Protein AF-A0A6M0V772-F1 (afdb_monomer_lite)

Secondary structure (DSSP, 8-state):
---HHHHHHHHHHHHHHHHHHHHHHHHHHHTT--S-HHHHHHHS-PPPP--SSEEEEEETTEEEEEEHHHHHHS-HHHHHHHHHHTT--

Radius of gyration: 16.15 Å; chains: 1; bounding box: 40×21×48 Å

pLDDT: mean 89.36, std 7.23, range [51.28, 95.81]

Organism: Clostridium botulinum (NCBI:txid1491)

Sequence (89 aa):
MKNWDKEIEKAKEEVIEAKKLNWLLEYRSKNNIEGTIDHVKTIVKVPDFEVKAWFISKWNTGFIVCDLEELMKRPKRERDKVLRLGGIS

Foldseek 3Di:
DPPVVVVQVVVVVVQQVVVQQVVLVVVCVVVVPDDDSVVSVVVDDRDRDDQPDWDWADDPPGIDIDRPVVLVVDDPVSSVVNCVVRVND

Structure (mmCIF, N/CA/C/O backbone):
data_AF-A0A6M0V772-F1
#
_entry.id   AF-A0A6M0V772-F1
#
loop_
_atom_site.group_PDB
_atom_site.id
_atom_site.type_symbol
_atom_site.label_atom_id
_atom_site.label_alt_id
_atom_site.label_comp_id
_atom_site.label_asym_id
_atom_site.label_entity_id
_atom_site.label_seq_id
_atom_site.pdbx_PDB_ins_code
_atom_site.Cartn_x
_atom_site.Cartn_y
_atom_site.Cartn_z
_atom_site.occupancy
_atom_site.B_iso_or_equiv
_atom_site.auth_seq_id
_atom_site.auth_comp_id
_atom_site.auth_asym_id
_atom_site.auth_atom_id
_atom_site.pdbx_PDB_model_num
ATOM 1 N N . MET A 1 1 ? -1.079 -7.143 26.861 1.00 51.28 1 MET A N 1
ATOM 2 C CA . MET A 1 1 ? -1.674 -6.117 25.976 1.00 51.28 1 MET A CA 1
ATOM 3 C C . MET A 1 1 ? -0.926 -6.201 24.648 1.00 51.28 1 MET A C 1
ATOM 5 O O . MET A 1 1 ? 0.291 -6.068 24.675 1.00 51.28 1 MET A O 1
ATOM 9 N N . LYS A 1 2 ? -1.578 -6.576 23.535 1.00 63.31 2 LYS A N 1
ATOM 10 C CA . LYS A 1 2 ? -0.897 -6.661 22.226 1.00 63.31 2 LYS A CA 1
ATOM 11 C C . LYS A 1 2 ? -0.399 -5.267 21.836 1.00 63.31 2 LYS A C 1
ATOM 13 O O . LYS A 1 2 ? -1.154 -4.305 21.963 1.00 63.31 2 LYS A O 1
ATOM 18 N N . ASN A 1 3 ? 0.856 -5.153 21.408 1.00 78.88 3 ASN A N 1
ATOM 19 C CA . ASN A 1 3 ? 1.442 -3.870 21.027 1.00 78.88 3 ASN A CA 1
ATOM 20 C C . ASN A 1 3 ? 1.107 -3.554 19.563 1.00 78.88 3 ASN A C 1
ATOM 22 O O . ASN A 1 3 ? 1.956 -3.645 18.678 1.00 78.88 3 ASN A O 1
ATOM 26 N N . TRP A 1 4 ? -0.163 -3.226 19.322 1.00 83.69 4 TRP A N 1
ATOM 27 C CA . TRP A 1 4 ? -0.693 -2.967 17.984 1.00 83.69 4 TRP A CA 1
ATOM 28 C C . TRP A 1 4 ? -0.036 -1.777 17.286 1.00 83.69 4 TRP A C 1
ATOM 30 O O . TRP A 1 4 ? -0.073 -1.709 16.067 1.00 83.69 4 TRP A O 1
ATOM 40 N N . ASP A 1 5 ? 0.560 -0.840 18.022 1.00 86.50 5 ASP A N 1
ATOM 41 C CA . ASP A 1 5 ? 1.169 0.346 17.416 1.00 86.50 5 ASP A CA 1
ATOM 42 C C . ASP A 1 5 ? 2.401 -0.021 16.582 1.00 86.50 5 ASP A C 1
ATOM 44 O O . ASP A 1 5 ? 2.524 0.432 15.449 1.00 86.50 5 ASP A O 1
ATOM 48 N N . LYS A 1 6 ? 3.250 -0.937 17.071 1.00 90.50 6 LYS A N 1
ATOM 49 C CA . LYS A 1 6 ? 4.380 -1.457 16.279 1.00 90.50 6 LYS A CA 1
ATOM 50 C C . LYS A 1 6 ? 3.919 -2.222 15.040 1.00 90.50 6 LYS A C 1
ATOM 52 O O . LYS A 1 6 ? 4.521 -2.097 13.980 1.00 90.50 6 LYS A O 1
ATOM 57 N N . GLU A 1 7 ? 2.865 -3.021 15.178 1.00 91.44 7 GLU A N 1
ATOM 58 C CA . GLU A 1 7 ? 2.323 -3.797 14.060 1.00 91.44 7 GLU A CA 1
ATOM 59 C C . GLU A 1 7 ? 1.681 -2.895 12.998 1.00 91.44 7 GLU A C 1
ATOM 61 O O . GLU A 1 7 ? 1.796 -3.171 11.808 1.00 91.44 7 GLU A O 1
ATOM 66 N N . ILE A 1 8 ? 1.064 -1.787 13.410 1.00 93.06 8 ILE A N 1
ATOM 67 C CA . ILE A 1 8 ? 0.473 -0.800 12.503 1.00 93.06 8 ILE A CA 1
ATOM 68 C C . ILE A 1 8 ? 1.537 -0.013 11.752 1.00 93.06 8 ILE A C 1
ATOM 70 O O . ILE A 1 8 ? 1.374 0.190 10.553 1.00 93.06 8 ILE A O 1
ATOM 74 N N . GLU A 1 9 ? 2.617 0.407 12.412 1.00 93.56 9 GLU A N 1
ATOM 75 C CA . GLU A 1 9 ? 3.724 1.069 11.710 1.00 93.56 9 GLU A CA 1
ATOM 76 C C . GLU A 1 9 ? 4.357 0.130 10.677 1.00 93.56 9 GLU A C 1
ATOM 78 O O . GLU A 1 9 ? 4.501 0.509 9.517 1.00 93.56 9 GLU A O 1
ATOM 83 N N . LYS A 1 10 ? 4.587 -1.139 11.038 1.00 94.38 10 LYS A N 1
ATOM 84 C CA . LYS A 1 10 ? 5.042 -2.154 10.078 1.00 94.38 10 LYS A CA 1
ATOM 85 C C . LYS A 1 10 ? 4.060 -2.326 8.913 1.00 94.38 10 LYS A C 1
ATOM 87 O O . LYS A 1 10 ? 4.469 -2.389 7.760 1.00 94.38 10 LYS A O 1
ATOM 92 N N . ALA A 1 11 ? 2.756 -2.353 9.187 1.00 93.75 11 ALA A N 1
ATOM 93 C CA . ALA A 1 11 ? 1.744 -2.462 8.138 1.00 93.75 11 ALA A CA 1
ATOM 94 C C . ALA A 1 11 ? 1.716 -1.234 7.207 1.00 93.75 11 ALA A C 1
ATOM 96 O O . ALA A 1 11 ? 1.465 -1.378 6.011 1.00 93.75 11 ALA A O 1
ATOM 97 N N . LYS A 1 12 ? 1.996 -0.024 7.712 1.00 94.81 12 LYS A N 1
ATOM 98 C CA . LYS A 1 12 ? 2.148 1.172 6.863 1.00 94.81 12 LYS A CA 1
ATOM 99 C C . LYS A 1 12 ? 3.351 1.046 5.930 1.00 94.81 12 LYS A C 1
ATOM 101 O O . LYS A 1 12 ? 3.228 1.368 4.748 1.00 94.81 12 LYS A O 1
ATOM 106 N N . GLU A 1 13 ? 4.483 0.563 6.442 1.00 94.44 13 GLU A N 1
ATOM 107 C CA . GLU A 1 13 ? 5.679 0.296 5.632 1.00 94.44 13 GLU A CA 1
ATOM 108 C C . GLU A 1 13 ? 5.372 -0.723 4.527 1.00 94.44 13 GLU A C 1
ATOM 110 O O . GLU A 1 13 ? 5.648 -0.456 3.358 1.00 94.44 13 GLU A O 1
ATOM 115 N N . GLU A 1 14 ? 4.687 -1.821 4.863 1.00 94.25 14 GLU A N 1
ATOM 116 C CA . GLU A 1 14 ? 4.264 -2.846 3.897 1.00 94.25 14 GLU A CA 1
ATOM 117 C C . GLU A 1 14 ? 3.343 -2.274 2.800 1.00 94.25 14 GLU A C 1
ATOM 119 O O . GLU A 1 14 ? 3.485 -2.619 1.624 1.00 94.25 14 GLU A O 1
ATOM 124 N N . VAL A 1 15 ? 2.432 -1.350 3.136 1.00 94.25 15 VAL A N 1
ATOM 125 C CA . VAL A 1 15 ? 1.590 -0.659 2.139 1.00 94.25 15 VAL A CA 1
ATOM 126 C C . VAL A 1 15 ? 2.435 0.198 1.188 1.00 94.25 15 VAL A C 1
ATOM 128 O O . VAL A 1 15 ? 2.189 0.210 -0.022 1.00 94.25 15 VAL A O 1
ATOM 131 N N . ILE A 1 16 ? 3.443 0.906 1.703 1.00 94.19 16 ILE A N 1
ATOM 132 C CA . ILE A 1 16 ? 4.353 1.720 0.883 1.00 94.19 16 ILE A CA 1
ATOM 133 C C . ILE A 1 16 ? 5.212 0.827 -0.021 1.00 94.19 16 ILE A C 1
ATOM 135 O O . ILE A 1 16 ? 5.384 1.126 -1.206 1.00 94.19 16 ILE A O 1
ATOM 139 N N . GLU A 1 17 ? 5.728 -0.286 0.498 1.00 93.00 17 GLU A N 1
ATOM 140 C CA . GLU A 1 17 ? 6.485 -1.266 -0.285 1.00 93.00 17 GLU A CA 1
ATOM 141 C C . GLU A 1 17 ? 5.634 -1.893 -1.393 1.00 93.00 17 GLU A C 1
ATOM 143 O O . GLU A 1 17 ? 6.091 -1.998 -2.535 1.00 93.00 17 GLU A O 1
ATOM 148 N N . ALA A 1 18 ? 4.374 -2.226 -1.102 1.00 92.81 18 ALA A N 1
ATOM 149 C CA . ALA A 1 18 ? 3.438 -2.737 -2.098 1.00 92.81 18 ALA A CA 1
ATOM 150 C C . ALA A 1 18 ? 3.177 -1.716 -3.218 1.00 92.81 18 ALA A C 1
ATOM 152 O O . ALA A 1 18 ? 3.166 -2.086 -4.394 1.00 92.81 18 ALA A O 1
ATOM 153 N N . LYS A 1 19 ? 3.039 -0.424 -2.886 1.00 93.00 19 LYS A N 1
ATOM 154 C CA . LYS 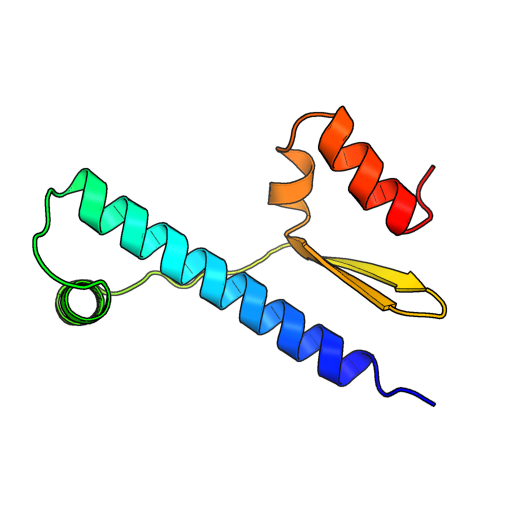A 1 19 ? 2.917 0.659 -3.882 1.00 93.00 19 LYS A CA 1
ATOM 155 C C . LYS A 1 19 ? 4.161 0.766 -4.767 1.00 93.00 19 LYS A C 1
ATOM 157 O O . LYS A 1 19 ? 4.031 0.828 -5.990 1.00 93.00 19 LYS A O 1
ATOM 162 N N . LYS A 1 20 ? 5.358 0.721 -4.170 1.00 93.38 20 LYS A N 1
ATOM 163 C CA . LYS A 1 20 ? 6.640 0.718 -4.902 1.00 93.38 20 LYS A CA 1
ATOM 164 C C . LYS A 1 20 ? 6.739 -0.471 -5.856 1.00 93.38 20 LYS A C 1
ATOM 166 O O . LYS A 1 20 ? 7.109 -0.305 -7.018 1.00 93.38 20 LYS A O 1
ATOM 171 N N . LEU A 1 21 ? 6.379 -1.661 -5.378 1.00 93.81 21 LEU A N 1
ATOM 172 C CA . LEU A 1 21 ? 6.376 -2.879 -6.182 1.00 93.81 21 LEU A CA 1
ATOM 173 C C . LEU A 1 21 ? 5.377 -2.788 -7.341 1.00 93.81 21 LEU A C 1
ATOM 175 O O . LEU A 1 21 ? 5.731 -3.111 -8.474 1.00 93.81 21 LEU A O 1
ATOM 179 N N . ASN A 1 22 ? 4.156 -2.317 -7.078 1.00 93.25 22 ASN A N 1
ATOM 180 C CA . ASN A 1 22 ? 3.140 -2.162 -8.114 1.00 93.25 22 ASN A CA 1
ATOM 181 C C . ASN A 1 22 ? 3.587 -1.167 -9.194 1.00 93.25 22 ASN A C 1
ATOM 183 O O . ASN A 1 22 ? 3.459 -1.442 -10.384 1.00 93.25 22 ASN A O 1
ATOM 187 N N . TRP A 1 23 ? 4.201 -0.052 -8.795 1.00 94.50 23 TRP A N 1
ATOM 188 C CA . TRP A 1 23 ? 4.761 0.906 -9.744 1.00 94.50 23 TRP A CA 1
ATOM 189 C C . TRP A 1 23 ? 5.875 0.304 -10.605 1.00 94.50 23 TRP A C 1
ATOM 191 O O . TRP A 1 23 ? 5.890 0.523 -11.812 1.00 94.50 23 TRP A O 1
ATOM 201 N N . LEU A 1 24 ? 6.775 -0.496 -10.022 1.00 93.94 24 LEU A N 1
ATOM 202 C CA . LEU A 1 24 ? 7.820 -1.202 -10.775 1.00 93.94 24 LEU A CA 1
ATOM 203 C C . LEU A 1 24 ? 7.230 -2.193 -11.786 1.00 93.94 24 LEU A C 1
ATOM 205 O O . LEU A 1 24 ? 7.712 -2.273 -12.916 1.00 93.94 24 LEU A 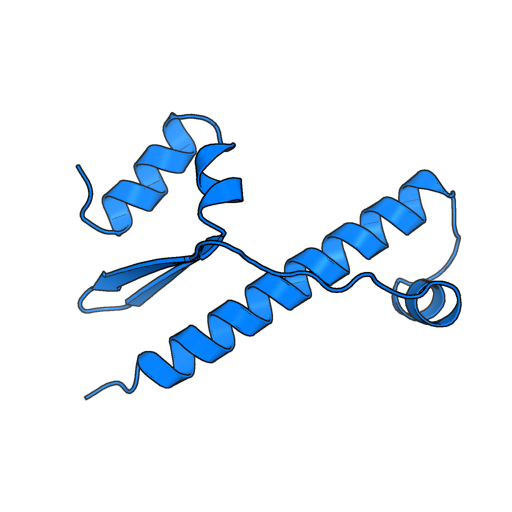O 1
ATOM 209 N N . LEU A 1 25 ? 6.186 -2.929 -11.396 1.00 93.62 25 LEU A N 1
ATOM 210 C CA . LEU A 1 25 ? 5.469 -3.853 -12.280 1.00 93.62 25 LEU A CA 1
ATOM 211 C C . LEU A 1 25 ? 4.821 -3.107 -13.450 1.00 93.62 25 LEU A C 1
ATOM 213 O O . LEU A 1 25 ? 4.984 -3.506 -14.605 1.00 93.62 25 LEU A O 1
ATOM 217 N N . GLU A 1 26 ? 4.147 -1.994 -13.166 1.00 93.81 26 GLU A N 1
ATOM 218 C CA . GLU A 1 26 ? 3.560 -1.141 -14.197 1.00 93.81 26 GLU A CA 1
ATOM 219 C C . GLU A 1 26 ? 4.617 -0.527 -15.113 1.00 93.81 26 GLU A C 1
ATOM 221 O O . GLU A 1 26 ? 4.439 -0.523 -16.329 1.00 93.81 26 GLU A O 1
ATOM 226 N N . TYR A 1 27 ? 5.717 -0.020 -14.554 1.00 93.75 27 TYR A N 1
ATOM 227 C CA . TYR A 1 27 ? 6.808 0.573 -15.321 1.00 93.75 27 TYR A CA 1
ATOM 228 C C . TYR A 1 27 ? 7.436 -0.458 -16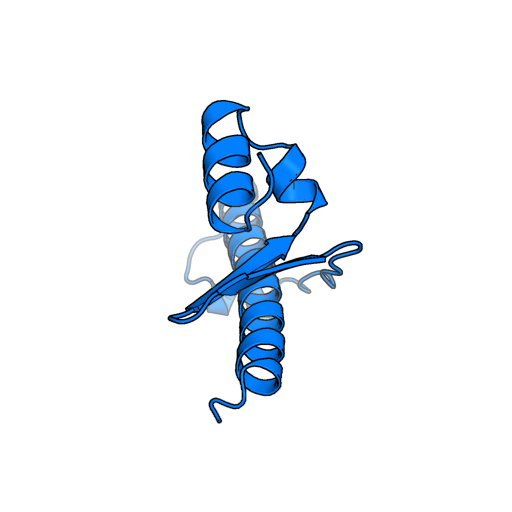.258 1.00 93.75 27 TYR A C 1
ATOM 230 O O . TYR A 1 27 ? 7.586 -0.195 -17.452 1.00 93.75 27 TYR A O 1
ATOM 238 N N . ARG A 1 28 ? 7.730 -1.657 -15.743 1.00 93.62 28 ARG A N 1
ATOM 239 C CA . ARG A 1 28 ? 8.238 -2.781 -16.534 1.00 93.62 28 ARG A CA 1
ATOM 240 C C . ARG A 1 28 ? 7.300 -3.115 -17.690 1.00 93.62 28 ARG A C 1
ATOM 242 O O . ARG A 1 28 ? 7.754 -3.226 -18.825 1.00 93.62 28 ARG A O 1
ATOM 249 N N . SER A 1 29 ? 6.005 -3.252 -17.401 1.00 93.38 29 SER A N 1
ATOM 250 C CA . SER A 1 29 ? 4.999 -3.604 -18.404 1.00 93.38 29 SER A CA 1
ATOM 251 C C . SER A 1 29 ? 4.819 -2.512 -19.457 1.00 93.38 29 SER A C 1
ATOM 253 O O . SER A 1 29 ? 4.711 -2.827 -20.635 1.00 93.38 29 SER A O 1
ATOM 255 N N . LYS A 1 30 ? 4.789 -1.235 -19.057 1.00 94.56 30 LYS A N 1
ATOM 256 C CA . LYS A 1 30 ? 4.596 -0.099 -19.974 1.00 94.56 30 LYS A CA 1
ATOM 257 C C . LYS A 1 30 ? 5.798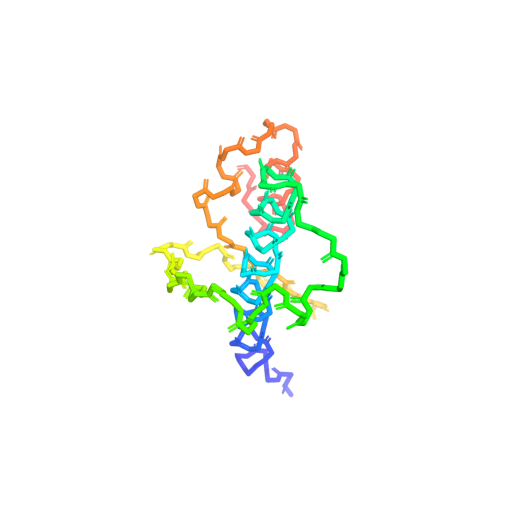 0.124 -20.893 1.00 94.56 30 LYS A C 1
ATOM 259 O O . LYS A 1 30 ? 5.616 0.581 -22.015 1.00 94.56 30 LYS A O 1
ATOM 264 N N . ASN A 1 31 ? 7.004 -0.203 -20.427 1.00 93.00 31 ASN A N 1
ATOM 265 C CA . ASN A 1 31 ? 8.248 -0.019 -21.179 1.00 93.00 31 ASN A CA 1
ATOM 266 C C . ASN A 1 31 ? 8.768 -1.315 -21.828 1.00 93.00 31 ASN A C 1
ATOM 268 O O . ASN A 1 31 ? 9.862 -1.307 -22.381 1.00 93.00 31 ASN A O 1
ATOM 272 N N . ASN A 1 32 ? 8.007 -2.417 -21.765 1.00 91.94 32 ASN A N 1
ATOM 273 C CA . ASN A 1 32 ? 8.387 -3.732 -22.300 1.00 91.94 32 ASN A CA 1
ATOM 274 C C . ASN A 1 32 ? 9.781 -4.204 -21.845 1.00 91.94 32 ASN A C 1
ATOM 276 O O . ASN A 1 32 ? 10.556 -4.747 -22.628 1.00 91.94 32 ASN A O 1
ATOM 280 N N . ILE A 1 33 ? 10.111 -3.983 -20.570 1.00 90.25 33 ILE A N 1
ATOM 281 C CA . ILE A 1 33 ? 11.416 -4.355 -20.018 1.00 90.25 33 ILE A CA 1
ATOM 282 C C . ILE A 1 33 ? 11.422 -5.852 -19.682 1.00 90.25 33 ILE A C 1
ATOM 284 O O . ILE A 1 33 ? 10.629 -6.342 -18.865 1.00 90.25 33 ILE A O 1
ATOM 288 N N . GLU A 1 34 ? 12.340 -6.586 -20.302 1.00 87.69 34 GLU A N 1
ATOM 289 C CA . GLU A 1 34 ? 12.580 -7.999 -20.017 1.00 87.69 34 GLU A CA 1
ATOM 290 C C . GLU A 1 34 ? 13.330 -8.197 -18.685 1.00 87.69 34 GLU A C 1
ATOM 292 O O . GLU A 1 34 ? 14.000 -7.299 -18.178 1.00 87.69 34 GLU A O 1
ATOM 297 N N . GLY A 1 35 ? 13.210 -9.387 -18.088 1.00 87.06 35 GLY A N 1
ATOM 298 C CA . GLY A 1 35 ? 13.881 -9.726 -16.826 1.00 87.06 35 GLY A CA 1
ATOM 299 C C . GLY A 1 35 ? 13.038 -9.533 -15.558 1.00 87.06 35 GLY A C 1
ATOM 300 O O . GLY A 1 35 ? 11.814 -9.396 -15.604 1.00 87.06 35 GLY A O 1
ATOM 301 N N . THR A 1 36 ? 13.689 -9.615 -14.395 1.00 91.88 36 THR A N 1
ATOM 302 C CA . THR A 1 36 ? 13.035 -9.587 -13.074 1.00 91.88 36 THR A CA 1
ATOM 303 C C . THR A 1 36 ? 12.795 -8.161 -12.581 1.00 91.88 36 THR A C 1
ATOM 305 O O . THR A 1 36 ? 13.407 -7.207 -13.052 1.00 91.88 36 THR A O 1
ATOM 308 N N . ILE A 1 37 ? 11.932 -7.994 -11.574 1.00 89.12 37 ILE A N 1
ATOM 309 C CA . ILE A 1 37 ? 11.722 -6.683 -10.936 1.00 89.12 37 ILE A CA 1
ATOM 310 C C . ILE A 1 37 ? 13.003 -6.148 -10.293 1.00 89.12 37 ILE A C 1
ATOM 312 O O . ILE A 1 37 ? 13.221 -4.939 -10.291 1.00 89.12 37 ILE A O 1
ATOM 316 N N . ASP A 1 38 ? 13.881 -7.023 -9.806 1.00 88.56 38 ASP A N 1
ATOM 317 C CA . ASP A 1 38 ? 15.165 -6.594 -9.256 1.00 88.56 38 ASP A CA 1
ATOM 318 C C . ASP A 1 38 ? 16.095 -6.027 -10.330 1.00 88.56 38 ASP A C 1
ATOM 320 O O . ASP A 1 38 ? 16.784 -5.050 -10.058 1.00 88.56 38 ASP A O 1
ATOM 324 N N . HIS A 1 39 ? 16.042 -6.538 -11.566 1.00 88.44 39 HIS A N 1
ATOM 325 C CA . HIS A 1 39 ? 16.710 -5.890 -12.697 1.00 88.44 39 HIS A CA 1
ATOM 326 C C . HIS A 1 39 ? 16.116 -4.503 -12.980 1.00 88.44 39 HIS A C 1
ATOM 328 O O . HIS A 1 39 ? 16.848 -3.542 -13.178 1.00 88.44 39 HIS A O 1
ATOM 334 N N . VAL A 1 40 ? 14.789 -4.359 -12.921 1.00 88.69 40 VAL A N 1
ATOM 335 C CA . VAL A 1 40 ? 14.137 -3.053 -13.124 1.00 88.69 40 VAL A CA 1
ATOM 336 C C . VAL A 1 40 ? 14.583 -2.036 -12.062 1.00 88.69 40 VAL A C 1
ATOM 338 O O . VAL A 1 40 ? 14.846 -0.882 -12.389 1.00 88.69 40 VAL A O 1
ATOM 341 N N . LYS A 1 41 ? 14.754 -2.452 -10.800 1.00 88.50 41 LYS A N 1
ATOM 342 C CA . LYS A 1 41 ? 15.238 -1.572 -9.717 1.00 88.50 41 LYS A CA 1
ATOM 343 C C . LYS A 1 41 ? 16.649 -1.021 -9.946 1.00 88.50 41 LYS A C 1
ATOM 345 O O . LYS A 1 41 ? 16.963 0.025 -9.387 1.00 88.50 41 LYS A O 1
ATOM 350 N N . THR A 1 42 ? 17.506 -1.702 -10.713 1.00 89.19 42 THR A N 1
ATOM 351 C CA . THR A 1 42 ? 18.867 -1.201 -10.978 1.00 89.19 42 THR A CA 1
ATOM 352 C C . THR A 1 42 ? 18.906 -0.155 -12.086 1.00 89.19 42 THR A C 1
ATOM 354 O O . THR A 1 42 ? 19.834 0.648 -12.127 1.00 89.19 42 THR A O 1
ATOM 357 N N . ILE A 1 43 ? 17.905 -0.143 -12.970 1.00 90.31 43 ILE A N 1
ATOM 358 C CA . ILE A 1 43 ? 17.854 0.742 -14.142 1.00 90.31 43 ILE A CA 1
ATOM 359 C C . ILE A 1 43 ? 16.961 1.970 -13.941 1.00 90.31 43 ILE A C 1
ATOM 361 O O . ILE A 1 43 ? 17.126 2.957 -14.655 1.00 90.31 43 ILE A O 1
ATOM 365 N N . VAL A 1 44 ? 16.029 1.943 -12.981 1.00 91.62 44 VAL A N 1
ATOM 366 C CA . VAL A 1 44 ? 15.133 3.072 -12.704 1.00 91.62 44 VAL A CA 1
ATOM 367 C C . VAL A 1 44 ? 15.141 3.453 -11.231 1.00 91.62 44 VAL A C 1
ATOM 369 O O . VAL A 1 44 ? 15.085 2.609 -10.337 1.00 91.62 44 VAL A O 1
ATOM 372 N N . LYS A 1 45 ? 15.149 4.762 -10.968 1.00 90.69 45 LYS A N 1
ATOM 373 C CA . LYS A 1 45 ? 14.936 5.287 -9.622 1.00 90.69 45 LYS A CA 1
ATOM 374 C C . LYS A 1 45 ? 13.446 5.222 -9.291 1.00 90.69 45 LYS A C 1
ATOM 376 O O . LYS A 1 45 ? 12.643 5.922 -9.906 1.00 90.69 45 LYS A O 1
ATOM 381 N N . VAL A 1 46 ? 13.090 4.386 -8.318 1.00 90.31 46 VAL A N 1
ATOM 382 C CA . VAL A 1 46 ? 11.717 4.296 -7.803 1.00 90.31 46 VAL A CA 1
ATOM 383 C C . VAL A 1 46 ? 11.347 5.635 -7.153 1.00 90.31 46 VAL A C 1
ATOM 385 O O . VAL A 1 46 ? 12.146 6.150 -6.367 1.00 90.31 46 VAL A O 1
ATOM 388 N N . PRO A 1 47 ? 10.180 6.220 -7.470 1.00 90.44 47 PRO A N 1
ATOM 389 C CA . PRO A 1 47 ? 9.740 7.449 -6.829 1.00 90.44 47 PRO A CA 1
ATOM 390 C C . PRO A 1 47 ? 9.444 7.220 -5.345 1.00 90.44 47 PRO A C 1
ATOM 392 O O . PRO A 1 47 ? 9.109 6.111 -4.917 1.00 90.44 47 PRO A O 1
ATOM 395 N N . ASP A 1 48 ? 9.541 8.288 -4.560 1.00 88.75 48 ASP A N 1
ATOM 396 C CA . ASP A 1 48 ? 9.109 8.256 -3.169 1.00 88.75 48 ASP A CA 1
ATOM 397 C C . ASP A 1 48 ? 7.580 8.246 -3.113 1.00 88.75 48 ASP A C 1
ATOM 399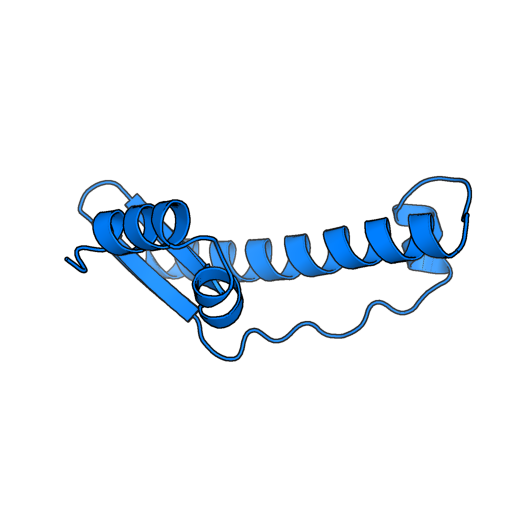 O O . ASP A 1 48 ? 6.904 9.098 -3.693 1.00 88.75 48 ASP A O 1
ATOM 403 N N . PHE A 1 49 ? 7.034 7.239 -2.435 1.00 88.50 49 PHE A N 1
ATOM 404 C CA . PHE A 1 49 ? 5.601 7.107 -2.208 1.00 88.50 49 PHE A CA 1
ATOM 405 C C . PHE A 1 49 ? 5.277 7.618 -0.817 1.00 88.50 49 PHE A C 1
ATOM 407 O O . PHE A 1 49 ? 5.727 7.049 0.176 1.00 88.50 49 PHE A O 1
ATOM 414 N N . GLU A 1 50 ? 4.455 8.657 -0.763 1.00 88.69 50 GLU A N 1
ATOM 415 C CA . GLU A 1 50 ? 3.910 9.193 0.474 1.00 88.69 50 GLU A CA 1
ATOM 416 C C . GLU A 1 50 ? 2.401 8.954 0.510 1.00 88.69 50 GLU A C 1
ATOM 418 O O . GLU A 1 50 ? 1.684 9.215 -0.459 1.00 88.69 50 GLU A O 1
ATOM 423 N N . VAL A 1 51 ? 1.915 8.448 1.641 1.00 89.62 51 VAL A N 1
ATOM 424 C CA . VAL A 1 51 ? 0.484 8.314 1.908 1.00 89.62 51 VAL A CA 1
ATOM 425 C C . VAL A 1 51 ? 0.056 9.510 2.744 1.00 89.62 51 VAL A C 1
ATOM 427 O O . VAL A 1 51 ? 0.399 9.610 3.920 1.00 89.62 51 VAL A O 1
ATOM 430 N N . LYS A 1 52 ? -0.706 10.415 2.126 1.00 88.81 52 LYS A N 1
ATOM 431 C CA . LYS A 1 52 ? -1.150 11.671 2.752 1.00 88.81 52 LYS A CA 1
ATOM 432 C C . LYS A 1 52 ? -2.140 11.453 3.890 1.00 88.81 52 LYS A C 1
ATOM 434 O O . LYS A 1 52 ? -2.159 12.215 4.851 1.00 88.81 52 LYS A O 1
ATOM 439 N N . ALA A 1 53 ? -2.983 10.430 3.767 1.00 92.75 53 ALA A N 1
ATOM 440 C CA . ALA A 1 53 ? -4.006 10.111 4.747 1.00 92.75 53 ALA A CA 1
ATOM 441 C C . ALA A 1 53 ? -4.123 8.598 4.928 1.00 92.75 53 ALA A C 1
ATOM 443 O O . ALA A 1 53 ? -4.334 7.850 3.973 1.00 92.75 53 ALA A O 1
ATOM 444 N N . TRP A 1 54 ? -4.022 8.156 6.178 1.00 93.81 54 TRP A N 1
ATOM 445 C CA . TRP A 1 54 ? -4.163 6.755 6.553 1.00 93.81 54 TRP A CA 1
ATOM 446 C C . TRP A 1 54 ? -5.558 6.489 7.104 1.00 93.81 54 TRP A C 1
ATOM 448 O O . TRP A 1 54 ? -6.023 7.193 7.999 1.00 93.81 54 TRP A O 1
ATOM 458 N N . PHE A 1 55 ? -6.196 5.427 6.621 1.00 92.75 55 PHE A N 1
ATOM 459 C CA . PHE A 1 55 ? -7.322 4.816 7.310 1.00 92.75 55 PHE A CA 1
ATOM 460 C C . PHE A 1 55 ? -6.794 3.706 8.211 1.00 92.75 55 PHE A C 1
ATOM 462 O O . PHE A 1 55 ? -6.213 2.733 7.727 1.00 92.75 55 PHE A O 1
ATOM 469 N N . ILE A 1 56 ? -6.987 3.868 9.518 1.00 92.25 56 ILE A N 1
ATOM 470 C CA . ILE A 1 56 ? -6.581 2.893 10.524 1.00 92.25 56 ILE A CA 1
ATOM 471 C C . ILE A 1 56 ? -7.791 2.600 11.392 1.00 92.25 56 ILE A C 1
ATOM 473 O O . ILE A 1 56 ? -8.344 3.510 12.006 1.00 92.25 56 ILE A O 1
ATOM 477 N N . SER A 1 57 ? -8.181 1.333 11.477 1.00 90.38 57 SER A N 1
ATOM 478 C CA . SER A 1 57 ? -9.174 0.903 12.457 1.00 90.38 57 SER A CA 1
ATOM 479 C C . SER A 1 57 ? -8.730 -0.373 13.151 1.00 90.38 57 SER A C 1
ATOM 481 O O . SER A 1 57 ? -8.051 -1.206 12.555 1.00 90.38 57 SER A O 1
ATOM 483 N N . LYS A 1 58 ? -9.073 -0.496 14.434 1.00 89.25 58 LYS A N 1
ATOM 484 C CA . LYS A 1 58 ? -8.653 -1.590 15.313 1.00 89.25 58 LYS A CA 1
ATOM 485 C C . LYS A 1 58 ? -9.878 -2.177 16.012 1.00 89.25 58 LYS A C 1
ATOM 487 O O . LYS A 1 58 ? -10.774 -1.442 16.418 1.00 89.25 58 LYS A O 1
ATOM 492 N N . TRP A 1 59 ? -9.881 -3.488 16.211 1.00 86.81 59 TRP A N 1
ATOM 493 C CA . TRP A 1 59 ? -10.872 -4.215 17.004 1.00 86.81 59 TRP A CA 1
ATOM 494 C C . TRP A 1 59 ? -10.178 -5.298 17.841 1.00 86.81 59 TRP A C 1
ATOM 496 O O . TRP A 1 59 ? -8.963 -5.477 17.779 1.00 86.81 59 TRP A O 1
ATOM 506 N N . ASN A 1 60 ? -10.940 -6.043 18.645 1.00 81.88 60 ASN A N 1
ATOM 507 C CA . ASN A 1 60 ? -10.383 -6.958 19.652 1.00 81.88 60 ASN A CA 1
ATOM 508 C C . ASN A 1 60 ? -9.403 -8.009 19.099 1.00 81.88 60 ASN A C 1
ATOM 510 O O . ASN A 1 60 ? -8.527 -8.473 19.830 1.00 81.88 60 ASN A O 1
ATOM 514 N N . THR A 1 61 ? -9.536 -8.397 17.828 1.00 86.00 61 THR A N 1
ATOM 515 C CA . THR A 1 61 ? -8.741 -9.472 17.219 1.00 86.00 61 THR A CA 1
ATOM 516 C C . THR A 1 61 ? -7.770 -9.003 16.139 1.00 86.00 61 THR A C 1
ATOM 518 O O . THR A 1 61 ? -6.928 -9.803 15.733 1.00 86.00 61 THR A O 1
ATOM 521 N N . GLY A 1 62 ? -7.825 -7.742 15.702 1.00 88.44 62 GLY A N 1
ATOM 522 C CA . GLY A 1 62 ? -7.007 -7.269 14.589 1.00 88.44 62 GLY A CA 1
ATOM 523 C C . GLY A 1 62 ? -7.169 -5.786 14.283 1.00 88.44 62 GLY A C 1
ATOM 524 O O . GLY A 1 62 ? -7.786 -5.031 15.033 1.00 88.44 62 GLY A O 1
ATOM 525 N N . PHE A 1 63 ? -6.584 -5.378 13.166 1.00 91.25 63 PHE A N 1
ATOM 526 C CA . PHE A 1 63 ? -6.643 -4.015 12.668 1.00 91.25 63 PHE A CA 1
ATOM 527 C C . PHE A 1 63 ? -6.589 -4.002 11.140 1.00 91.25 63 PHE A C 1
ATOM 529 O O . PHE A 1 63 ? -6.250 -5.000 10.502 1.00 91.25 63 PHE A O 1
ATOM 536 N N . ILE A 1 64 ? -6.908 -2.850 10.563 1.00 91.12 64 ILE A N 1
ATOM 537 C CA . ILE A 1 64 ? -6.720 -2.547 9.150 1.00 91.12 64 ILE A CA 1
ATOM 538 C C . ILE A 1 64 ? -5.936 -1.247 9.017 1.00 91.12 64 ILE A C 1
ATOM 540 O O . ILE A 1 64 ? -6.154 -0.309 9.785 1.00 91.12 64 ILE A O 1
ATOM 544 N N . VAL A 1 65 ? -5.025 -1.213 8.048 1.00 92.94 65 VAL A N 1
ATOM 545 C CA . VAL A 1 65 ? -4.283 -0.024 7.625 1.00 92.94 65 VAL A CA 1
ATOM 546 C C . VAL A 1 65 ? -4.375 0.042 6.111 1.0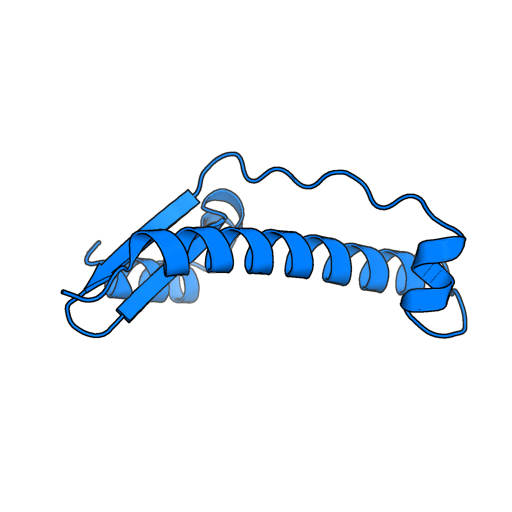0 92.94 65 VAL A C 1
ATOM 548 O O . VAL A 1 65 ? -4.033 -0.922 5.428 1.00 92.94 65 VAL A O 1
ATOM 551 N N . CYS A 1 66 ? -4.833 1.164 5.572 1.00 92.31 66 CYS A N 1
ATOM 552 C CA . CYS A 1 66 ? -4.758 1.412 4.139 1.00 92.31 66 CYS A CA 1
ATOM 553 C C . CYS A 1 66 ? -4.636 2.903 3.833 1.00 92.31 66 CYS A C 1
ATOM 555 O O . CYS A 1 66 ? -4.983 3.758 4.650 1.00 92.31 66 CYS A O 1
ATOM 557 N N . ASP A 1 67 ? -4.169 3.205 2.626 1.00 93.81 67 ASP A N 1
ATOM 558 C CA . ASP A 1 67 ? -4.240 4.550 2.068 1.00 93.81 67 ASP A CA 1
ATOM 559 C C . ASP A 1 67 ? -5.714 4.946 1.890 1.00 93.81 67 ASP A C 1
ATOM 561 O O . ASP A 1 67 ? -6.472 4.289 1.166 1.00 93.81 67 ASP A O 1
ATOM 565 N N . LEU A 1 68 ? -6.127 6.008 2.584 1.00 92.31 68 LEU A N 1
ATOM 566 C CA . LEU A 1 68 ? -7.503 6.489 2.555 1.00 92.31 68 LEU A CA 1
ATOM 567 C C . LEU A 1 68 ? -7.886 7.016 1.167 1.00 92.31 68 LEU A C 1
ATOM 569 O O . LEU A 1 68 ? -9.004 6.773 0.715 1.00 92.31 68 LEU A O 1
ATOM 573 N N . GLU A 1 69 ? -6.982 7.704 0.468 1.00 91.69 69 GLU A N 1
ATOM 574 C CA . GLU A 1 69 ? -7.270 8.232 -0.868 1.00 91.69 69 GLU A CA 1
ATOM 575 C C . GLU A 1 69 ? -7.513 7.097 -1.866 1.00 91.69 69 GLU A C 1
ATOM 577 O O . GLU A 1 69 ? -8.422 7.178 -2.696 1.00 91.69 69 GLU A O 1
ATOM 582 N N . GLU A 1 70 ? -6.735 6.015 -1.781 1.00 90.62 70 GLU A N 1
ATOM 583 C CA . GLU A 1 70 ? -6.962 4.828 -2.610 1.00 90.62 70 GLU A CA 1
ATOM 584 C C . GLU A 1 70 ? -8.240 4.092 -2.230 1.00 90.62 70 GLU A C 1
ATOM 586 O O . GLU A 1 70 ? -8.999 3.689 -3.115 1.00 90.62 70 GLU A O 1
ATOM 591 N N . LEU A 1 71 ? -8.517 3.955 -0.932 1.00 91.50 71 LEU A N 1
ATOM 592 C CA . LEU A 1 71 ? -9.753 3.346 -0.455 1.00 91.50 71 LEU A CA 1
ATOM 593 C C . LEU A 1 71 ? -10.983 4.085 -0.999 1.00 91.50 71 LEU A C 1
ATOM 595 O O . LEU A 1 71 ? -11.949 3.455 -1.432 1.00 91.50 71 LEU A O 1
ATOM 599 N N . MET A 1 72 ? -10.939 5.417 -1.034 1.00 91.12 72 MET A N 1
ATOM 600 C CA . MET A 1 72 ? -12.039 6.239 -1.539 1.00 91.12 72 MET A CA 1
ATOM 601 C C . MET A 1 72 ? -12.240 6.131 -3.058 1.00 91.12 72 MET A C 1
ATOM 603 O O . MET A 1 72 ? -13.355 6.363 -3.527 1.00 91.12 72 MET A O 1
ATOM 607 N N . LYS A 1 73 ? -11.209 5.730 -3.816 1.00 92.88 73 LYS A N 1
ATOM 608 C CA . LYS A 1 73 ? -11.292 5.455 -5.265 1.00 92.88 73 LYS A CA 1
ATOM 609 C C . LYS A 1 73 ? -11.880 4.075 -5.584 1.00 92.88 73 LYS A C 1
ATOM 611 O O . LYS A 1 73 ? -12.248 3.825 -6.732 1.00 92.88 73 LYS A O 1
ATOM 616 N N . ARG A 1 74 ? -11.965 3.165 -4.604 1.00 91.50 74 ARG A N 1
ATOM 617 C CA . ARG A 1 74 ? -12.533 1.821 -4.799 1.00 91.50 74 ARG A CA 1
ATOM 618 C C . ARG A 1 74 ? -14.046 1.885 -5.055 1.00 91.50 74 ARG A C 1
ATOM 620 O O . ARG A 1 74 ? -14.718 2.801 -4.572 1.00 91.50 74 ARG A O 1
ATOM 627 N N . PRO A 1 75 ? -14.623 0.886 -5.752 1.00 95.81 75 PRO A N 1
ATOM 628 C CA . PRO A 1 75 ? -16.070 0.768 -5.897 1.00 95.81 75 PRO A CA 1
ATOM 629 C C . PRO A 1 75 ? -16.780 0.818 -4.540 1.00 95.81 75 PRO A C 1
ATOM 631 O O . PRO A 1 75 ? -16.325 0.201 -3.575 1.00 95.81 75 PRO A O 1
ATOM 634 N N . LYS A 1 76 ? -17.941 1.490 -4.479 1.00 92.69 76 LYS A N 1
ATOM 635 C CA . LYS A 1 76 ? -18.716 1.699 -3.238 1.00 92.69 76 LYS A CA 1
ATOM 636 C C . LYS A 1 76 ? -18.849 0.424 -2.399 1.00 92.69 76 LYS A C 1
ATOM 638 O O . LYS A 1 76 ? -18.588 0.442 -1.205 1.00 92.69 76 LYS A O 1
ATOM 643 N N . ARG A 1 77 ? -19.182 -0.705 -3.032 1.00 92.31 77 ARG A N 1
ATOM 644 C CA . ARG A 1 77 ? -19.363 -1.993 -2.346 1.00 92.31 77 ARG A CA 1
ATOM 645 C C . ARG A 1 77 ? -18.094 -2.499 -1.649 1.00 92.31 77 ARG A C 1
ATOM 647 O O . ARG A 1 77 ? -18.204 -3.142 -0.611 1.00 92.31 77 ARG A O 1
ATOM 654 N N . GLU A 1 78 ? -16.917 -2.270 -2.223 1.00 90.88 78 GLU A N 1
ATOM 655 C CA . GLU A 1 78 ? -15.636 -2.682 -1.633 1.00 90.88 78 GLU A CA 1
ATOM 656 C C . GLU A 1 78 ? -15.217 -1.731 -0.520 1.00 90.88 78 GLU A C 1
ATOM 658 O O . GLU A 1 78 ? -14.889 -2.173 0.580 1.00 90.88 78 GLU A O 1
ATOM 663 N N . ARG A 1 79 ? -15.317 -0.425 -0.782 1.00 92.62 79 ARG A N 1
ATOM 664 C CA . ARG A 1 79 ? -15.040 0.614 0.206 1.00 92.62 79 ARG A CA 1
ATOM 665 C C . ARG A 1 79 ? -15.891 0.431 1.461 1.00 92.62 79 ARG A C 1
ATOM 667 O O . ARG A 1 79 ? -15.355 0.379 2.562 1.00 92.62 79 ARG A O 1
ATOM 674 N N . ASP A 1 80 ? -17.202 0.274 1.299 1.00 90.81 80 ASP A N 1
ATOM 675 C CA . ASP A 1 80 ? -18.132 0.163 2.423 1.00 90.81 80 ASP A CA 1
ATOM 676 C C . ASP A 1 80 ? -17.866 -1.112 3.251 1.00 90.81 80 ASP A C 1
ATOM 678 O O . ASP A 1 80 ? -18.062 -1.106 4.462 1.00 90.81 80 ASP A O 1
ATOM 682 N N . LYS A 1 81 ? -17.357 -2.199 2.644 1.00 89.50 81 LYS A N 1
ATOM 683 C CA . LYS A 1 81 ? -16.910 -3.387 3.399 1.00 89.50 81 LYS A CA 1
ATOM 684 C C . LYS A 1 81 ? -15.732 -3.063 4.317 1.00 89.50 81 LYS A C 1
ATOM 686 O O . LYS A 1 81 ? -15.754 -3.455 5.479 1.00 89.50 81 LYS A O 1
ATOM 691 N N . VAL A 1 82 ? -14.726 -2.357 3.805 1.00 88.94 82 VAL A N 1
ATOM 692 C CA . VAL A 1 82 ? -13.533 -1.962 4.573 1.00 88.94 82 VAL A CA 1
ATOM 693 C C . VAL A 1 82 ? -13.899 -0.989 5.695 1.00 88.94 82 VAL A C 1
ATOM 695 O O . VAL A 1 82 ? -13.482 -1.182 6.833 1.00 88.94 82 VAL A O 1
ATOM 698 N N . LEU A 1 83 ? -14.734 0.010 5.402 1.00 88.56 83 LEU A N 1
ATOM 699 C CA . LEU A 1 83 ? -15.198 0.980 6.398 1.00 88.56 83 LEU A CA 1
ATOM 700 C C . LEU A 1 83 ? -16.013 0.312 7.516 1.00 88.56 83 LEU A C 1
ATOM 702 O O . LEU A 1 83 ? -15.785 0.598 8.691 1.00 88.56 83 LEU A O 1
ATOM 706 N N . ARG A 1 84 ? -16.886 -0.646 7.166 1.00 88.56 84 ARG A N 1
ATOM 707 C CA . ARG A 1 84 ? -17.672 -1.423 8.140 1.00 88.56 84 ARG A CA 1
ATOM 708 C C . ARG A 1 84 ? -16.813 -2.283 9.054 1.00 88.56 84 ARG A C 1
ATOM 710 O O . ARG A 1 84 ? -17.117 -2.366 10.239 1.00 88.56 84 ARG A O 1
ATOM 717 N N . LEU A 1 85 ? -15.746 -2.900 8.536 1.00 83.44 85 LEU A N 1
ATOM 718 C CA . LEU A 1 85 ? -14.769 -3.604 9.382 1.00 83.44 85 LEU A CA 1
ATOM 719 C C . LEU A 1 85 ? -14.150 -2.660 10.414 1.00 83.44 85 LEU A C 1
ATOM 721 O O . LEU A 1 85 ? -13.838 -3.079 11.524 1.00 83.44 85 LEU A O 1
ATOM 725 N N . GLY A 1 86 ? -14.023 -1.382 10.058 1.00 78.31 86 GLY A N 1
ATOM 726 C CA . GLY A 1 86 ? -13.550 -0.349 10.956 1.00 78.31 86 GLY A CA 1
ATOM 727 C C . GLY A 1 86 ? -14.603 0.280 11.871 1.00 78.31 86 GLY A C 1
ATOM 728 O O . GLY A 1 86 ? -14.264 1.237 12.564 1.00 78.31 86 GLY A O 1
ATOM 729 N N . GLY A 1 87 ? -15.845 -0.217 11.874 1.00 76.44 87 GLY A N 1
ATOM 730 C CA . GLY A 1 87 ? -16.938 0.300 12.705 1.00 76.44 87 GLY A CA 1
ATOM 731 C C . GLY A 1 87 ? -17.624 1.557 12.162 1.00 76.44 87 GLY A C 1
ATOM 732 O O . GLY A 1 87 ? -18.443 2.143 12.863 1.00 76.44 87 GLY A O 1
ATOM 733 N N . ILE A 1 88 ? -17.315 1.971 10.929 1.00 73.88 88 ILE A N 1
ATOM 734 C CA . ILE A 1 88 ? -17.974 3.101 10.267 1.00 73.88 88 ILE A CA 1
ATOM 735 C C . ILE A 1 88 ? -19.151 2.548 9.455 1.00 73.88 88 ILE A C 1
ATOM 737 O O . ILE A 1 88 ? -18.954 1.817 8.478 1.00 73.88 88 ILE A O 1
ATOM 741 N N . SER A 1 89 ? -20.370 2.858 9.905 1.00 57.75 89 SER A N 1
ATOM 742 C CA . SER A 1 89 ? -21.648 2.431 9.317 1.00 57.75 89 SER A CA 1
ATOM 743 C C . SER A 1 89 ? -22.343 3.549 8.558 1.00 57.75 89 SER A C 1
ATOM 745 O O . SER A 1 89 ? -22.457 4.640 9.159 1.00 57.75 89 SER A O 1
#